Protein AF-G2QML9-F1 (afdb_monomer_lite)

Structure (mmCIF, N/CA/C/O backbone):
data_AF-G2QML9-F1
#
_entry.id   AF-G2QML9-F1
#
loop_
_atom_site.group_PDB
_atom_site.id
_atom_site.type_symbol
_atom_site.label_atom_id
_atom_site.label_alt_id
_atom_site.label_comp_id
_atom_site.label_asym_id
_atom_site.label_entity_id
_atom_site.label_seq_id
_atom_site.pdbx_PDB_ins_code
_atom_site.Cartn_x
_atom_site.Cartn_y
_atom_site.Cartn_z
_atom_site.occupancy
_atom_site.B_iso_or_equiv
_atom_site.auth_seq_id
_atom_site.auth_comp_id
_atom_site.auth_asym_id
_atom_site.auth_atom_id
_atom_site.pdbx_PDB_model_num
ATOM 1 N N . MET A 1 1 ? -14.291 54.217 1.995 1.00 45.56 1 MET A N 1
ATOM 2 C CA . MET A 1 1 ? -14.609 52.827 2.380 1.00 45.56 1 MET A CA 1
ATOM 3 C C . MET A 1 1 ? -14.598 51.984 1.119 1.00 45.56 1 MET A C 1
ATOM 5 O O . MET A 1 1 ? -15.497 52.135 0.308 1.00 45.56 1 MET A O 1
ATOM 9 N N . ALA A 1 2 ? -13.559 51.180 0.911 1.00 45.69 2 ALA A N 1
ATOM 10 C CA . ALA A 1 2 ? -13.501 50.219 -0.187 1.00 45.69 2 ALA A CA 1
ATOM 11 C C . ALA A 1 2 ? -13.126 48.867 0.424 1.00 45.69 2 ALA A C 1
ATOM 13 O O . ALA A 1 2 ? -12.078 48.743 1.055 1.00 45.69 2 ALA A O 1
ATOM 14 N N . ALA A 1 3 ? -14.041 47.907 0.331 1.00 57.44 3 ALA A N 1
ATOM 15 C CA . ALA A 1 3 ? -13.865 46.556 0.843 1.00 57.44 3 ALA A CA 1
ATOM 16 C C . ALA A 1 3 ? -12.891 45.768 -0.056 1.00 57.44 3 ALA A C 1
ATOM 18 O O . ALA A 1 3 ? -13.000 45.880 -1.280 1.00 57.44 3 ALA A O 1
ATOM 19 N N . PRO A 1 4 ? -11.968 44.960 0.494 1.00 55.31 4 PRO A N 1
ATOM 20 C CA . PRO A 1 4 ? -11.213 44.008 -0.310 1.00 55.31 4 PRO A CA 1
ATOM 21 C C . PRO A 1 4 ? -12.072 42.770 -0.627 1.00 55.31 4 PRO A C 1
ATOM 23 O O . PRO A 1 4 ? -12.756 42.230 0.241 1.00 55.31 4 PRO A O 1
ATOM 26 N N . ALA A 1 5 ? -12.048 42.348 -1.893 1.00 62.09 5 ALA A N 1
ATOM 27 C CA . ALA A 1 5 ? -12.730 41.156 -2.399 1.00 62.09 5 ALA A CA 1
ATOM 28 C C . ALA A 1 5 ? -12.143 39.855 -1.801 1.00 62.09 5 ALA A C 1
ATOM 30 O O . ALA A 1 5 ? -10.952 39.829 -1.484 1.00 62.09 5 ALA A O 1
ATOM 31 N N . PRO A 1 6 ? -12.941 38.778 -1.654 1.00 57.00 6 PRO A N 1
ATOM 32 C CA . PRO A 1 6 ? -12.484 37.536 -1.042 1.00 57.00 6 PRO A CA 1
ATOM 33 C C . PRO A 1 6 ? -11.577 36.734 -1.986 1.00 57.00 6 PRO A C 1
ATOM 35 O O . PRO A 1 6 ? -11.885 36.542 -3.164 1.00 57.00 6 PRO A O 1
ATOM 38 N N . ASP A 1 7 ? -10.467 36.255 -1.423 1.00 54.03 7 ASP A N 1
ATOM 39 C CA . ASP A 1 7 ? -9.525 35.312 -2.024 1.00 54.03 7 ASP A CA 1
ATOM 40 C C . ASP A 1 7 ? -10.256 34.031 -2.456 1.00 54.03 7 ASP A C 1
ATOM 42 O O . ASP A 1 7 ? -10.676 33.217 -1.633 1.00 54.03 7 ASP A O 1
ATOM 46 N N . LEU A 1 8 ? -10.395 33.835 -3.767 1.00 57.22 8 LEU A N 1
ATOM 47 C CA . LEU A 1 8 ? -10.698 32.526 -4.335 1.00 57.22 8 LEU A CA 1
ATOM 48 C C . LEU A 1 8 ? -9.473 31.640 -4.115 1.00 57.22 8 LEU A C 1
ATOM 50 O O . LEU A 1 8 ? -8.482 31.742 -4.843 1.00 57.22 8 LEU A O 1
ATOM 54 N N . GLU A 1 9 ? -9.562 30.788 -3.093 1.00 49.69 9 GLU A N 1
ATOM 55 C CA . GLU A 1 9 ? -8.624 29.712 -2.801 1.00 49.69 9 GLU A CA 1
ATOM 56 C C . GLU A 1 9 ? -8.330 28.919 -4.076 1.00 49.69 9 GLU A C 1
ATOM 58 O O . GLU A 1 9 ? -9.080 28.056 -4.532 1.00 49.69 9 GLU A O 1
ATOM 63 N N . ARG A 1 10 ? -7.194 29.250 -4.684 1.00 51.34 10 ARG A N 1
ATOM 64 C CA . ARG A 1 10 ? -6.615 28.516 -5.793 1.00 51.34 10 ARG A CA 1
ATOM 65 C C . ARG A 1 10 ? -6.119 27.200 -5.202 1.00 51.34 10 ARG A C 1
ATOM 67 O O . ARG A 1 10 ? -4.985 27.135 -4.730 1.00 51.34 10 ARG A O 1
ATOM 74 N N . GLU A 1 11 ? -6.968 26.170 -5.206 1.00 54.69 11 GLU A N 1
ATOM 75 C CA . GLU A 1 11 ? -6.580 24.786 -4.929 1.00 54.69 11 GLU A CA 1
ATOM 76 C C . GLU A 1 11 ? -5.452 24.408 -5.894 1.00 54.69 11 GLU A C 1
ATOM 78 O O . GLU A 1 11 ? -5.656 23.993 -7.034 1.00 54.69 11 GLU A O 1
ATOM 83 N N . MET A 1 12 ? -4.214 24.628 -5.458 1.00 57.72 12 MET A N 1
ATOM 84 C CA . MET A 1 12 ? -3.039 24.187 -6.178 1.00 57.72 12 MET A CA 1
ATOM 85 C C . MET A 1 12 ? -3.021 22.664 -6.073 1.00 57.72 12 MET A C 1
ATOM 87 O O . MET A 1 12 ? -2.805 22.151 -4.969 1.00 57.72 12 MET A O 1
ATOM 91 N N . PRO A 1 13 ? -3.196 21.909 -7.175 1.00 56.03 13 PRO A N 1
ATOM 92 C CA . PRO A 1 13 ? -3.000 20.473 -7.121 1.00 56.03 13 PRO A CA 1
ATOM 93 C C . PRO A 1 13 ? -1.563 20.255 -6.664 1.00 56.03 13 PRO A C 1
ATOM 95 O O . PRO A 1 13 ? -0.625 20.689 -7.340 1.00 56.03 13 PRO A O 1
ATOM 98 N N . ALA A 1 14 ? -1.407 19.654 -5.479 1.00 58.84 14 ALA A N 1
ATOM 99 C CA . ALA A 1 14 ? -0.125 19.381 -4.850 1.00 58.84 14 ALA A CA 1
ATOM 100 C C . ALA A 1 14 ? 0.837 18.872 -5.923 1.00 58.84 14 ALA A C 1
ATOM 102 O O . ALA A 1 14 ? 0.641 17.791 -6.485 1.00 58.84 14 ALA A O 1
ATOM 103 N N . LYS A 1 15 ? 1.804 19.723 -6.287 1.00 58.16 15 LYS A N 1
ATOM 104 C CA . LYS A 1 15 ? 2.644 19.571 -7.474 1.00 58.16 15 LYS A CA 1
ATOM 105 C C . LYS A 1 15 ? 3.433 18.281 -7.314 1.00 58.16 15 LYS A C 1
ATOM 107 O O . LYS A 1 15 ? 4.481 18.268 -6.670 1.00 58.16 15 LYS A O 1
ATOM 112 N N . ARG A 1 16 ? 2.889 17.180 -7.849 1.00 64.75 16 ARG A N 1
ATOM 113 C CA . ARG A 1 16 ? 3.486 15.848 -7.762 1.00 64.75 16 ARG A CA 1
ATOM 114 C C . ARG A 1 16 ? 4.904 15.978 -8.287 1.00 64.75 16 ARG A C 1
ATOM 116 O O . ARG A 1 16 ? 5.124 16.328 -9.448 1.00 64.75 16 ARG A O 1
ATOM 123 N N . ARG A 1 17 ? 5.866 15.802 -7.382 1.00 59.66 17 ARG A N 1
ATOM 124 C CA . ARG A 1 17 ? 7.285 15.989 -7.659 1.00 59.66 17 ARG A CA 1
ATOM 125 C C . ARG A 1 17 ? 7.633 15.126 -8.864 1.00 59.66 17 ARG A C 1
ATOM 127 O O . ARG A 1 17 ? 7.492 13.907 -8.800 1.00 59.66 17 ARG A O 1
ATOM 134 N N . ARG A 1 18 ? 8.044 15.764 -9.967 1.00 54.72 18 ARG A N 1
ATOM 135 C CA . ARG A 1 18 ? 8.434 15.064 -11.195 1.00 54.72 18 ARG A CA 1
ATOM 136 C C . ARG A 1 18 ? 9.542 14.080 -10.834 1.00 54.72 18 ARG A C 1
ATOM 138 O O . ARG A 1 18 ? 10.662 14.481 -10.517 1.00 54.72 18 ARG A O 1
ATOM 145 N N . VAL A 1 19 ? 9.199 12.796 -10.827 1.00 59.31 19 VAL A N 1
ATOM 146 C CA . VAL A 1 19 ? 10.163 11.711 -10.659 1.00 59.31 19 VAL A CA 1
ATOM 147 C C . VAL A 1 19 ? 11.158 11.845 -11.811 1.00 59.31 19 VAL A C 1
ATOM 149 O O . VAL A 1 19 ? 10.754 11.937 -12.972 1.00 59.31 19 VAL A O 1
ATOM 152 N N . ARG A 1 20 ? 12.450 11.972 -11.486 1.00 60.72 20 ARG A N 1
ATOM 153 C CA . ARG A 1 20 ? 13.517 12.151 -12.483 1.00 60.72 20 ARG A CA 1
ATOM 154 C C . ARG A 1 20 ? 13.479 10.981 -13.471 1.00 60.72 20 ARG A C 1
ATOM 156 O O . ARG A 1 20 ? 13.214 9.858 -13.063 1.00 60.72 20 ARG A O 1
ATOM 163 N N . LYS A 1 21 ? 13.795 11.245 -14.744 1.00 54.84 21 LYS A N 1
ATOM 164 C CA . LYS A 1 21 ? 13.789 10.290 -15.875 1.00 54.84 21 LYS A CA 1
ATOM 165 C C . LYS A 1 21 ? 14.805 9.126 -15.759 1.00 54.84 21 LYS A C 1
ATOM 167 O O . LYS A 1 21 ? 15.063 8.455 -16.747 1.00 54.84 21 LYS A O 1
ATOM 172 N N . GLY A 1 22 ? 15.391 8.890 -14.582 1.00 59.44 22 GLY A N 1
ATOM 173 C CA . GLY A 1 22 ? 16.076 7.629 -14.283 1.00 59.44 22 GLY A CA 1
ATOM 174 C C . GLY A 1 22 ? 15.045 6.514 -14.094 1.00 59.44 22 GLY A C 1
ATOM 175 O O . GLY A 1 22 ? 13.889 6.808 -13.796 1.00 59.44 22 GLY A O 1
ATOM 176 N N . THR A 1 23 ? 15.444 5.255 -14.301 1.00 62.44 23 THR A N 1
ATOM 177 C CA . THR A 1 23 ? 14.572 4.061 -14.313 1.00 62.44 23 THR A CA 1
ATOM 178 C C . THR A 1 23 ? 13.458 4.137 -13.264 1.00 62.44 23 THR A C 1
ATOM 180 O O . THR A 1 23 ? 13.699 3.933 -12.071 1.00 62.44 23 THR A O 1
ATOM 183 N N . ARG A 1 24 ? 12.236 4.462 -13.704 1.00 75.50 24 ARG A N 1
ATOM 184 C CA . ARG A 1 24 ? 11.050 4.486 -12.844 1.00 75.50 24 ARG A CA 1
ATOM 185 C C . ARG A 1 24 ? 10.847 3.080 -12.289 1.00 75.50 24 ARG A C 1
ATOM 187 O O . ARG A 1 24 ? 10.673 2.137 -13.054 1.00 75.50 24 ARG A O 1
ATOM 194 N N . SER A 1 25 ? 10.889 2.930 -10.969 1.00 87.06 25 SER A N 1
ATOM 195 C CA . SER A 1 25 ? 10.529 1.672 -10.315 1.00 87.06 25 SER A CA 1
ATOM 196 C C . SER A 1 25 ? 9.012 1.582 -10.125 1.00 87.06 25 SER A C 1
ATOM 198 O O . SER A 1 25 ? 8.341 2.602 -9.960 1.00 87.06 25 SER A O 1
ATOM 200 N N . CYS A 1 26 ? 8.455 0.370 -10.149 1.00 90.50 26 CYS A N 1
ATOM 201 C CA . CYS A 1 26 ? 7.049 0.132 -9.812 1.00 90.50 26 CYS A CA 1
ATOM 202 C C . CYS A 1 26 ? 6.823 0.121 -8.287 1.00 90.50 26 CYS A C 1
ATOM 204 O O . CYS A 1 26 ? 7.781 0.047 -7.506 1.00 90.50 26 CYS A O 1
ATOM 206 N N . TRP A 1 27 ? 5.563 0.209 -7.854 1.00 91.06 27 TRP A N 1
ATOM 207 C CA . TRP A 1 27 ? 5.181 0.137 -6.437 1.00 91.06 27 TRP A CA 1
ATOM 208 C C . TRP A 1 27 ? 5.558 -1.202 -5.794 1.00 91.06 27 TRP A C 1
ATOM 210 O O . TRP A 1 27 ? 6.108 -1.217 -4.694 1.00 91.06 27 TRP A O 1
ATOM 220 N N . GLU A 1 28 ? 5.387 -2.315 -6.509 1.00 92.75 28 GLU A N 1
ATOM 221 C CA . GLU A 1 28 ? 5.750 -3.648 -6.012 1.00 92.75 28 GLU A CA 1
ATOM 222 C C . GLU A 1 28 ? 7.254 -3.790 -5.741 1.00 92.75 28 GLU A C 1
ATOM 224 O O . GLU A 1 28 ? 7.659 -4.181 -4.645 1.00 92.75 28 GLU A O 1
ATOM 229 N N . CYS A 1 29 ? 8.113 -3.418 -6.698 1.00 92.38 29 CYS A N 1
ATOM 230 C CA . CYS A 1 29 ? 9.565 -3.458 -6.501 1.00 92.38 29 CYS A CA 1
ATOM 231 C C . CYS A 1 29 ? 10.019 -2.520 -5.376 1.00 92.38 29 CYS A C 1
ATOM 233 O O . CYS A 1 29 ? 10.938 -2.866 -4.634 1.00 92.38 29 CYS A O 1
ATOM 235 N N . LYS A 1 30 ? 9.358 -1.366 -5.210 1.00 90.25 30 LYS A N 1
ATOM 236 C CA . LYS A 1 30 ? 9.624 -0.435 -4.106 1.00 90.25 30 LYS A CA 1
ATOM 237 C C . LYS A 1 30 ? 9.282 -1.050 -2.749 1.00 90.25 30 LYS A C 1
ATOM 239 O O . LYS A 1 30 ? 10.136 -1.025 -1.866 1.00 90.25 30 LYS A O 1
ATOM 244 N N . ARG A 1 31 ? 8.086 -1.635 -2.585 1.00 90.25 31 ARG A N 1
ATOM 245 C CA . ARG A 1 31 ? 7.682 -2.334 -1.346 1.00 90.25 31 ARG A CA 1
ATOM 246 C C . ARG A 1 31 ? 8.634 -3.479 -1.011 1.00 90.25 31 ARG A C 1
ATOM 248 O O . ARG A 1 31 ? 9.015 -3.650 0.142 1.00 90.25 31 ARG A O 1
ATOM 255 N N . ARG A 1 32 ? 9.055 -4.228 -2.033 1.00 90.50 32 ARG A N 1
ATOM 256 C CA . ARG A 1 32 ? 9.963 -5.378 -1.905 1.00 90.50 32 ARG A CA 1
ATOM 257 C C . ARG A 1 32 ? 11.439 -4.998 -1.777 1.00 90.50 32 ARG A C 1
ATOM 259 O O . ARG A 1 32 ? 12.248 -5.876 -1.509 1.00 90.50 32 ARG A O 1
ATOM 266 N N . LYS A 1 33 ? 11.796 -3.723 -1.967 1.00 91.62 33 LYS A N 1
ATOM 267 C CA . LYS A 1 33 ? 13.179 -3.214 -1.952 1.00 91.62 33 LYS A CA 1
ATOM 268 C C . LYS A 1 33 ? 14.118 -3.953 -2.925 1.00 91.62 33 LYS A C 1
ATOM 270 O O . LYS A 1 33 ? 15.278 -4.192 -2.611 1.00 91.62 33 LYS A O 1
ATOM 275 N N . ILE A 1 34 ? 13.622 -4.296 -4.115 1.00 90.12 34 ILE A N 1
ATOM 276 C CA . ILE A 1 34 ? 14.397 -4.962 -5.179 1.00 90.12 34 ILE A CA 1
ATOM 277 C C . ILE A 1 34 ? 14.549 -4.063 -6.411 1.00 90.12 34 ILE A C 1
ATOM 279 O O . ILE A 1 34 ? 13.778 -3.122 -6.614 1.00 90.12 34 ILE A O 1
ATOM 283 N N . ARG A 1 35 ? 15.524 -4.372 -7.276 1.00 89.38 35 ARG A N 1
ATOM 284 C CA . ARG A 1 35 ? 15.730 -3.650 -8.540 1.00 89.38 35 ARG A CA 1
ATOM 285 C C . ARG A 1 35 ? 14.557 -3.886 -9.499 1.00 89.38 35 ARG A C 1
ATOM 287 O O . ARG A 1 35 ? 14.200 -5.025 -9.786 1.00 89.38 35 ARG A O 1
ATOM 294 N N . CYS A 1 36 ? 13.983 -2.802 -10.021 1.00 90.94 36 CYS A N 1
ATOM 295 C CA . CYS A 1 36 ? 12.953 -2.852 -11.058 1.00 90.94 36 CYS A CA 1
ATOM 296 C C . CYS A 1 36 ? 13.618 -2.847 -12.440 1.00 90.94 36 CYS A C 1
ATOM 298 O O . CYS A 1 36 ? 14.306 -1.885 -12.777 1.00 90.94 36 CYS A O 1
ATOM 300 N N . MET A 1 37 ? 13.419 -3.910 -13.222 1.00 90.44 37 MET A N 1
ATOM 301 C CA . MET A 1 37 ? 13.980 -4.058 -14.571 1.00 90.44 37 MET A CA 1
ATOM 302 C C . MET A 1 37 ? 12.838 -4.137 -15.586 1.00 90.44 37 MET A C 1
ATOM 304 O O . MET A 1 37 ? 12.137 -5.148 -15.635 1.00 90.44 37 MET A O 1
ATOM 308 N N . LEU A 1 38 ? 12.609 -3.052 -16.332 1.00 86.88 38 LEU A N 1
ATOM 309 C CA . LEU A 1 38 ? 11.676 -3.045 -17.464 1.00 86.88 38 LEU A CA 1
ATOM 310 C C . LEU A 1 38 ? 12.373 -3.678 -18.683 1.00 86.88 38 LEU A C 1
ATOM 312 O O . LEU A 1 38 ? 13.498 -3.259 -18.960 1.00 86.88 38 LEU A O 1
ATOM 316 N N . PRO A 1 39 ? 11.755 -4.652 -19.378 1.00 79.88 39 PRO A N 1
ATOM 317 C CA . PRO A 1 39 ? 12.354 -5.279 -20.558 1.00 79.88 39 PRO A CA 1
ATOM 318 C C . PRO A 1 39 ? 12.485 -4.286 -21.724 1.00 79.88 39 PRO A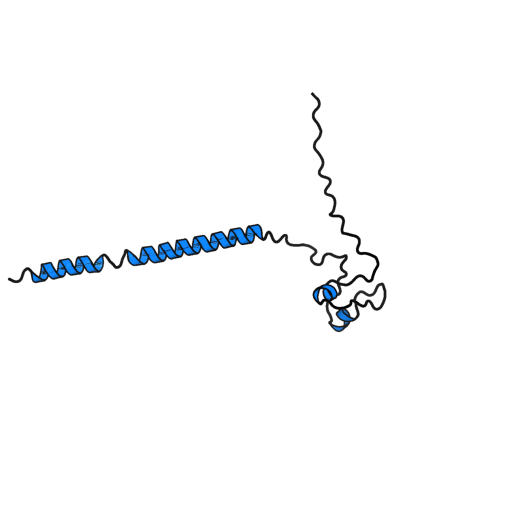 C 1
ATOM 320 O O . PRO A 1 39 ? 13.577 -4.124 -22.263 1.00 79.88 39 PRO A O 1
ATOM 323 N N . ALA A 1 40 ? 11.417 -3.548 -22.037 1.00 75.44 40 ALA A N 1
ATOM 324 C CA . ALA A 1 40 ? 11.412 -2.429 -22.971 1.00 75.44 40 ALA A CA 1
ATOM 325 C C . ALA A 1 40 ? 10.662 -1.205 -22.395 1.00 75.44 40 ALA A C 1
ATOM 327 O O . ALA A 1 40 ? 9.770 -1.344 -21.548 1.00 75.44 40 ALA A O 1
ATOM 328 N N . PRO A 1 41 ? 10.993 0.027 -22.832 1.00 65.81 41 PRO A N 1
ATOM 329 C CA . PRO A 1 41 ? 10.199 1.203 -22.505 1.00 65.81 41 PRO A CA 1
ATOM 330 C C . PRO A 1 41 ? 8.841 1.110 -23.214 1.00 65.81 41 PRO A C 1
ATOM 332 O O . PRO A 1 41 ? 8.752 1.339 -24.414 1.00 65.81 41 PRO A O 1
ATOM 335 N N . GLY A 1 42 ? 7.791 0.767 -22.468 1.00 64.25 42 GLY A N 1
ATOM 336 C CA . GLY A 1 42 ? 6.437 0.570 -23.003 1.00 64.25 42 GLY A CA 1
ATOM 337 C C . GLY A 1 42 ? 5.800 -0.749 -22.575 1.00 64.25 42 GLY A C 1
ATOM 338 O O . GLY A 1 42 ? 4.578 -0.868 -22.620 1.00 64.25 42 GLY A O 1
ATOM 339 N N . ASP A 1 43 ? 6.597 -1.699 -22.081 1.00 69.25 43 ASP A N 1
ATOM 340 C CA . ASP A 1 43 ? 6.059 -2.923 -21.501 1.00 69.25 43 ASP A CA 1
ATOM 341 C C . ASP A 1 43 ? 5.253 -2.616 -20.239 1.00 69.25 43 ASP A C 1
ATOM 343 O O . ASP A 1 43 ? 5.673 -1.848 -19.366 1.00 69.25 43 ASP A O 1
ATOM 347 N N . GLY A 1 44 ? 4.094 -3.263 -20.120 1.00 78.75 44 GLY A N 1
ATOM 348 C CA . GLY A 1 44 ? 3.188 -3.075 -18.988 1.00 78.75 44 GLY A CA 1
ATOM 349 C C . GLY A 1 44 ? 3.722 -3.616 -17.657 1.00 78.75 44 GLY A C 1
ATOM 350 O O . GLY A 1 44 ? 3.161 -3.300 -16.608 1.00 78.75 44 GLY A O 1
ATOM 351 N N . ALA A 1 45 ? 4.794 -4.421 -17.662 1.00 89.12 45 ALA A N 1
ATOM 352 C CA . ALA A 1 45 ? 5.346 -5.019 -16.451 1.00 89.12 45 ALA A CA 1
ATOM 353 C C . ALA A 1 45 ? 6.872 -5.173 -16.467 1.00 89.12 45 ALA A C 1
ATOM 355 O O . ALA A 1 45 ? 7.487 -5.472 -17.485 1.00 89.12 45 ALA A O 1
ATOM 356 N N . CYS A 1 46 ? 7.492 -5.019 -15.293 1.00 91.50 46 CYS A N 1
ATOM 357 C CA . CYS A 1 46 ? 8.899 -5.348 -15.094 1.00 91.50 46 CYS A CA 1
ATOM 358 C C . CYS A 1 46 ? 9.100 -6.872 -15.012 1.00 9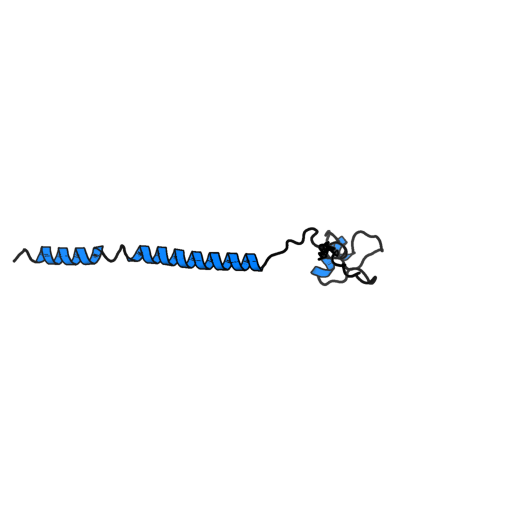1.50 46 CYS A C 1
ATOM 360 O O . CYS A 1 46 ? 8.191 -7.593 -14.592 1.00 91.50 46 CYS A O 1
ATOM 362 N N . ILE A 1 47 ? 10.310 -7.354 -15.322 1.00 92.31 47 ILE A N 1
ATOM 363 C CA . ILE A 1 47 ? 10.680 -8.784 -15.297 1.00 92.31 47 ILE A CA 1
ATOM 364 C C . ILE A 1 47 ? 10.259 -9.438 -13.969 1.00 92.31 47 ILE A C 1
ATOM 366 O O . ILE A 1 47 ? 9.629 -10.493 -13.938 1.00 92.31 47 ILE A O 1
ATOM 370 N N . GLY A 1 48 ? 10.544 -8.766 -12.849 1.00 92.50 48 GLY A N 1
ATOM 371 C CA . GLY A 1 48 ? 10.237 -9.277 -11.514 1.00 92.50 48 GLY A CA 1
ATOM 372 C C . GLY A 1 48 ? 8.741 -9.392 -11.209 1.00 92.50 48 GLY A C 1
ATOM 373 O O . GLY A 1 48 ? 8.348 -10.321 -10.510 1.00 92.50 48 GLY A O 1
ATOM 374 N N . CYS A 1 49 ? 7.908 -8.475 -11.707 1.00 93.00 49 CYS A N 1
ATOM 375 C CA . CYS A 1 49 ? 6.456 -8.540 -11.526 1.00 93.00 49 CYS A CA 1
ATOM 376 C C . CYS A 1 49 ? 5.820 -9.554 -12.480 1.00 93.00 49 CYS A C 1
ATOM 378 O O . CYS A 1 49 ? 4.933 -10.288 -12.051 1.00 93.00 49 CYS A O 1
ATOM 380 N N . HIS A 1 50 ? 6.326 -9.655 -13.714 1.00 92.88 50 HIS A N 1
ATOM 381 C CA . HIS A 1 50 ? 5.892 -10.648 -14.696 1.00 92.88 50 HIS A CA 1
ATOM 382 C C . HIS A 1 50 ? 6.076 -12.078 -14.166 1.00 92.88 50 HIS A C 1
ATOM 384 O O . HIS A 1 50 ? 5.115 -12.835 -14.100 1.00 92.88 50 HIS A O 1
ATOM 390 N N . HIS A 1 51 ? 7.272 -12.424 -13.670 1.00 92.50 51 HIS A N 1
ATOM 391 C CA . HIS A 1 51 ? 7.527 -13.749 -13.081 1.00 92.50 51 HIS A CA 1
ATOM 392 C C . HIS A 1 51 ? 6.668 -14.064 -11.852 1.00 92.50 51 HIS A C 1
ATOM 394 O O . HIS A 1 51 ? 6.449 -15.228 -11.537 1.00 92.50 51 HIS A O 1
ATOM 400 N N . ARG A 1 52 ? 6.212 -13.038 -11.129 1.00 93.06 52 ARG A N 1
ATOM 401 C CA . ARG A 1 52 ? 5.385 -13.202 -9.927 1.00 93.06 52 ARG A CA 1
ATOM 402 C C . ARG A 1 52 ? 3.888 -13.189 -10.232 1.00 93.06 52 ARG A C 1
ATOM 404 O O . ARG A 1 52 ? 3.114 -13.406 -9.307 1.00 93.06 52 ARG A O 1
ATOM 411 N N . GLY A 1 53 ? 3.485 -12.887 -11.469 1.00 91.44 53 GLY A N 1
ATOM 412 C CA . GLY A 1 53 ? 2.078 -12.725 -11.835 1.00 91.44 53 GLY A CA 1
ATOM 413 C C . GLY A 1 53 ? 1.366 -11.615 -11.052 1.00 91.44 53 GLY A C 1
ATOM 414 O O . GLY A 1 53 ? 0.173 -11.722 -10.794 1.00 91.44 53 GLY A O 1
ATOM 415 N N . VAL A 1 54 ? 2.089 -10.571 -10.623 1.00 91.38 54 VAL A N 1
ATOM 416 C CA . VAL A 1 54 ? 1.517 -9.452 -9.848 1.00 91.38 54 VAL A CA 1
ATOM 417 C C . VAL A 1 54 ? 1.386 -8.194 -10.695 1.00 91.38 54 VAL A C 1
ATOM 419 O O . VAL A 1 54 ? 2.170 -7.960 -11.618 1.00 91.38 54 VAL A O 1
ATOM 422 N N . ALA A 1 55 ? 0.433 -7.335 -10.330 1.00 89.38 55 ALA A N 1
ATOM 423 C CA . ALA A 1 55 ? 0.243 -6.044 -10.976 1.00 89.38 55 ALA A CA 1
ATOM 424 C C . ALA A 1 55 ? 1.503 -5.168 -10.856 1.00 89.38 55 ALA A C 1
ATOM 426 O O . ALA A 1 55 ? 2.006 -4.896 -9.764 1.00 89.38 55 ALA A O 1
ATOM 427 N N . CYS A 1 56 ? 2.005 -4.693 -11.995 1.00 90.81 56 CYS A N 1
ATOM 428 C CA . CYS A 1 56 ? 3.179 -3.834 -12.060 1.00 90.81 56 CYS A CA 1
ATOM 429 C C . CYS A 1 56 ? 2.766 -2.370 -12.251 1.00 90.81 56 CYS A C 1
ATOM 431 O O . CYS A 1 56 ? 2.790 -1.845 -13.359 1.00 90.81 56 CYS A O 1
ATOM 433 N N . VAL A 1 57 ? 2.395 -1.692 -11.164 1.00 89.38 57 VAL A N 1
ATOM 434 C CA . VAL A 1 57 ? 1.943 -0.292 -11.236 1.00 89.38 57 VAL A CA 1
ATOM 435 C C . VAL A 1 57 ? 3.136 0.669 -11.128 1.00 89.38 57 VAL A C 1
ATOM 437 O O . VAL A 1 57 ? 3.860 0.620 -10.125 1.00 89.38 57 VAL A O 1
ATOM 440 N N . PRO A 1 58 ? 3.382 1.542 -12.120 1.00 86.69 58 PRO A N 1
ATOM 441 C CA . PRO A 1 58 ? 4.458 2.523 -12.047 1.00 86.69 58 PRO A CA 1
ATOM 442 C C . PRO A 1 58 ? 4.169 3.620 -11.001 1.00 86.69 58 PRO A C 1
ATOM 444 O O . PRO A 1 58 ? 3.024 3.961 -10.714 1.00 86.69 58 PRO A O 1
ATOM 447 N N . GLN A 1 59 ? 5.230 4.160 -10.390 1.00 86.12 59 GLN A N 1
ATOM 448 C CA . GLN A 1 59 ? 5.142 5.080 -9.238 1.00 86.12 59 GLN A CA 1
ATOM 449 C C . GLN A 1 59 ? 4.527 6.457 -9.518 1.00 86.12 59 GLN A C 1
ATOM 451 O O . GLN A 1 59 ? 4.352 7.261 -8.603 1.00 86.12 59 GLN A O 1
ATOM 456 N N . ASP A 1 60 ? 4.264 6.780 -10.774 1.00 80.94 60 ASP A N 1
ATOM 457 C CA . ASP A 1 60 ? 3.605 8.021 -11.163 1.00 80.94 60 ASP A CA 1
ATOM 458 C C . ASP A 1 60 ? 2.093 7.993 -11.010 1.00 80.94 60 ASP A C 1
ATOM 460 O O . ASP A 1 60 ? 1.465 9.048 -10.877 1.00 80.94 60 ASP A O 1
ATOM 464 N N . VAL A 1 61 ? 1.534 6.789 -10.970 1.00 79.12 61 VAL A N 1
ATOM 465 C CA . VAL A 1 61 ? 0.167 6.551 -10.541 1.00 79.12 61 VAL A CA 1
ATOM 466 C C . VAL A 1 61 ? 0.168 6.450 -9.010 1.00 79.12 61 VAL A C 1
ATOM 468 O O . VAL A 1 61 ? 1.069 5.821 -8.446 1.00 79.12 61 VAL A O 1
ATOM 471 N N . PRO A 1 62 ? -0.786 7.080 -8.300 1.00 74.75 62 PRO A N 1
ATOM 472 C CA . PRO A 1 62 ? -0.957 6.864 -6.869 1.00 74.75 62 PRO A CA 1
ATOM 473 C C . PRO A 1 62 ? -1.105 5.374 -6.575 1.00 74.75 62 PRO A C 1
ATOM 475 O O . PRO A 1 62 ? -1.827 4.672 -7.274 1.00 74.75 62 PRO A O 1
ATOM 478 N N . GLU A 1 63 ? -0.419 4.904 -5.537 1.00 71.25 63 GLU A N 1
ATOM 479 C CA . GLU A 1 63 ? -0.539 3.524 -5.059 1.00 71.25 63 GLU A CA 1
ATOM 480 C C . GLU A 1 63 ? -1.971 3.184 -4.634 1.00 71.25 63 GLU A C 1
ATOM 482 O O . GLU A 1 63 ? -2.432 2.062 -4.821 1.00 71.25 63 GLU A O 1
ATOM 487 N N . ASP A 1 64 ? -2.653 4.188 -4.088 1.00 69.31 64 ASP A N 1
ATOM 488 C CA . ASP A 1 64 ? -4.058 4.176 -3.730 1.00 69.31 64 ASP A CA 1
ATOM 489 C C . ASP A 1 64 ? -4.724 5.378 -4.425 1.00 69.31 64 ASP A C 1
ATOM 491 O O . ASP A 1 64 ? -4.322 6.522 -4.164 1.00 69.31 64 ASP A O 1
ATOM 495 N N . PRO A 1 65 ? -5.683 5.165 -5.345 1.00 60.50 65 PRO A N 1
ATOM 496 C CA . PRO A 1 65 ? -6.414 6.258 -5.982 1.00 60.50 65 PRO A CA 1
ATOM 497 C C . PRO A 1 65 ? -7.244 7.067 -4.973 1.00 60.50 65 PRO A C 1
ATOM 499 O O . PRO A 1 65 ? -7.537 8.233 -5.234 1.00 60.50 65 PRO A O 1
ATOM 502 N N . PHE A 1 66 ? -7.549 6.492 -3.806 1.00 60.72 66 PHE A N 1
ATOM 503 C CA . PHE A 1 66 ? -8.275 7.135 -2.720 1.00 60.72 66 PHE A CA 1
ATOM 504 C C . PHE A 1 66 ? -7.482 6.990 -1.424 1.00 60.72 66 PHE A C 1
ATOM 506 O O . PHE A 1 66 ? -7.849 6.174 -0.582 1.00 60.72 66 PHE A O 1
ATOM 513 N N . PRO A 1 67 ? -6.409 7.778 -1.217 1.00 60.62 67 PRO A N 1
ATOM 514 C CA . PRO A 1 67 ? -5.671 7.725 0.033 1.00 60.62 67 PRO A CA 1
ATOM 515 C C . PRO A 1 67 ? -6.633 8.076 1.167 1.00 60.62 67 PRO A C 1
ATOM 517 O O . PRO A 1 67 ? -6.956 9.247 1.385 1.00 60.62 67 PRO A O 1
ATOM 520 N N . VAL A 1 68 ? -7.116 7.057 1.880 1.00 67.75 68 VAL A N 1
ATOM 521 C CA . VAL A 1 68 ? -7.977 7.258 3.038 1.00 67.75 68 VAL A CA 1
ATOM 522 C C . VAL A 1 68 ? -7.122 8.055 4.005 1.00 67.75 68 VAL A C 1
ATOM 524 O O . VAL A 1 68 ? -6.096 7.556 4.483 1.00 67.75 68 VAL A O 1
ATOM 527 N N . LYS A 1 69 ? -7.476 9.324 4.237 1.00 65.38 69 LYS A N 1
ATOM 528 C CA . LYS A 1 69 ? -6.835 10.139 5.265 1.00 65.38 69 LYS A CA 1
ATOM 529 C C . LYS A 1 69 ? -7.104 9.411 6.573 1.00 65.38 69 LYS A C 1
ATOM 531 O O . LYS A 1 69 ? -8.171 9.543 7.162 1.00 65.38 69 LYS A O 1
ATOM 536 N N . LYS A 1 70 ? -6.169 8.552 6.983 1.00 62.84 70 LYS A N 1
ATOM 537 C CA . LYS A 1 70 ? -6.203 7.903 8.285 1.00 62.84 70 LYS A CA 1
ATOM 538 C C . LYS A 1 70 ? -5.996 9.034 9.273 1.00 62.84 70 LYS A C 1
ATOM 540 O O . LYS A 1 70 ? -4.856 9.374 9.580 1.00 62.84 70 LYS A O 1
ATOM 545 N N . ASP A 1 71 ? -7.088 9.642 9.718 1.00 73.12 71 ASP A N 1
ATOM 546 C CA . ASP A 1 71 ? -7.098 10.570 10.838 1.00 73.12 71 ASP A CA 1
ATOM 547 C C . ASP A 1 71 ? -6.748 9.754 12.085 1.00 73.12 71 ASP A C 1
ATOM 549 O O . ASP A 1 71 ? -7.597 9.344 12.875 1.00 73.12 71 ASP A O 1
ATOM 553 N N . LYS A 1 72 ? -5.452 9.450 12.232 1.00 72.38 72 LYS A N 1
ATOM 554 C CA . LYS A 1 72 ? -4.899 8.694 13.360 1.00 72.38 72 LYS A CA 1
ATOM 555 C C . LYS A 1 72 ? -5.278 9.359 14.683 1.00 72.38 72 LYS A C 1
ATOM 557 O O . LYS A 1 72 ? -5.456 8.667 15.677 1.00 72.38 72 LYS A O 1
ATOM 562 N N . ARG A 1 73 ? -5.463 10.684 14.654 1.00 72.00 73 ARG A N 1
ATOM 563 C CA . ARG A 1 73 ? -5.969 11.494 15.763 1.00 72.00 73 ARG A CA 1
ATOM 564 C C . ARG A 1 73 ? -7.368 11.056 16.204 1.00 72.00 73 ARG A C 1
ATOM 566 O O . ARG A 1 73 ? -7.532 10.694 17.360 1.00 72.00 73 ARG A O 1
ATOM 573 N N . ARG A 1 74 ? -8.329 10.950 15.275 1.00 79.75 74 ARG A N 1
ATOM 574 C CA . ARG A 1 74 ? -9.700 10.494 15.580 1.00 79.75 74 ARG A CA 1
ATOM 575 C C . ARG A 1 74 ? -9.753 9.043 16.054 1.00 79.75 74 ARG A C 1
ATOM 577 O O . ARG A 1 74 ? -10.594 8.702 16.879 1.00 79.75 74 ARG A O 1
ATOM 584 N N . LEU A 1 75 ? -8.884 8.174 15.532 1.00 85.75 75 LEU A N 1
ATOM 585 C CA . LEU A 1 75 ? -8.807 6.789 16.005 1.00 85.75 75 LEU A CA 1
ATOM 586 C C . LEU A 1 75 ? -8.280 6.724 17.445 1.00 85.75 75 LEU A C 1
ATOM 588 O O . LEU A 1 75 ? -8.874 6.033 18.263 1.00 85.75 75 LEU A O 1
ATOM 592 N N . GLY A 1 76 ? -7.219 7.475 17.760 1.00 88.38 76 GLY A N 1
ATOM 593 C CA . GLY A 1 76 ? -6.672 7.560 19.117 1.00 88.38 76 GLY A CA 1
ATOM 594 C C . GLY A 1 76 ? -7.678 8.119 20.125 1.00 88.38 76 GLY A C 1
ATOM 595 O O . GLY A 1 76 ? -7.863 7.536 21.187 1.00 88.38 76 GLY A O 1
ATOM 596 N N . GLU A 1 77 ? -8.396 9.183 19.759 1.00 90.19 77 GLU A N 1
ATOM 597 C CA . GLU A 1 77 ? -9.455 9.776 20.591 1.00 90.19 77 GLU A CA 1
ATOM 598 C C . GLU A 1 77 ? -10.588 8.779 20.888 1.00 90.19 77 GLU A C 1
ATOM 600 O O . GLU A 1 77 ? -11.041 8.668 22.026 1.00 90.19 77 GLU A O 1
ATOM 605 N N . ARG A 1 78 ? -11.022 8.003 19.884 1.00 91.88 78 ARG A N 1
ATOM 606 C CA . ARG A 1 78 ? -12.056 6.971 20.065 1.00 91.88 78 ARG A CA 1
ATOM 607 C C . ARG A 1 78 ? -11.589 5.823 20.956 1.00 91.88 78 ARG A C 1
ATOM 609 O O . ARG A 1 78 ? -12.384 5.335 21.751 1.00 91.88 78 ARG A O 1
ATOM 616 N N . LEU A 1 79 ? -10.336 5.391 20.819 1.00 94.81 79 LEU A N 1
ATOM 617 C CA . LEU A 1 79 ? -9.769 4.323 21.647 1.00 94.81 79 LEU A CA 1
ATOM 618 C C . LEU A 1 79 ? -9.667 4.752 23.115 1.00 94.81 79 LEU A C 1
ATOM 620 O O . LEU A 1 79 ? -10.136 4.021 23.981 1.00 94.81 79 LEU A O 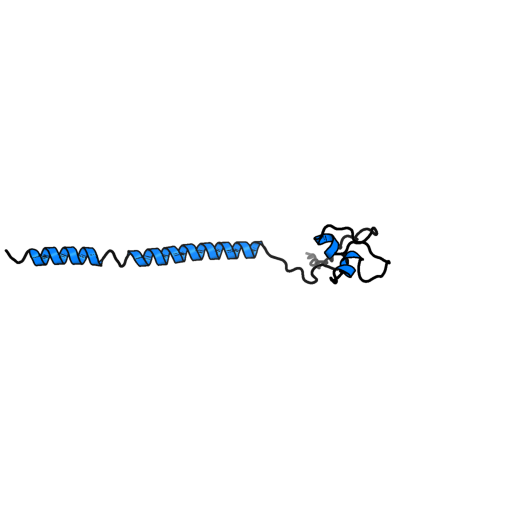1
ATOM 624 N N . ALA A 1 80 ? -9.174 5.965 23.380 1.00 94.00 80 ALA A N 1
ATOM 625 C CA . ALA A 1 80 ? -9.086 6.507 24.736 1.00 94.00 80 ALA A CA 1
ATOM 626 C C . ALA A 1 80 ? -10.464 6.609 25.417 1.00 94.00 80 ALA A C 1
ATOM 628 O O . ALA A 1 80 ? -10.603 6.293 26.598 1.00 94.00 80 ALA A O 1
ATOM 629 N N . LEU A 1 81 ? -11.502 7.004 24.667 1.00 94.81 81 LEU A N 1
ATOM 630 C CA . LEU A 1 81 ? -12.872 7.027 25.182 1.00 94.81 81 LEU A CA 1
ATOM 631 C C . LEU A 1 81 ? -13.380 5.617 25.520 1.00 94.81 81 LEU A C 1
ATOM 633 O O . LEU A 1 81 ? -13.983 5.431 26.572 1.00 94.81 81 LEU A O 1
ATOM 637 N N . ILE A 1 82 ? -13.128 4.629 24.654 1.00 96.62 82 ILE A N 1
ATOM 638 C CA . ILE A 1 82 ? -13.527 3.233 24.896 1.00 96.62 82 ILE A CA 1
ATOM 639 C C . ILE A 1 82 ? -12.853 2.696 26.162 1.00 96.62 82 ILE A C 1
ATOM 641 O O . ILE A 1 82 ? -13.538 2.145 27.018 1.00 96.62 82 ILE A O 1
ATOM 645 N N . GLU A 1 83 ? -11.543 2.894 26.312 1.00 95.81 83 GLU A N 1
ATOM 646 C CA . GLU A 1 83 ? -10.800 2.482 27.509 1.00 95.81 83 GLU A CA 1
ATOM 647 C C . GLU A 1 83 ? -11.385 3.120 28.776 1.00 95.81 83 GLU A C 1
ATOM 649 O O . GLU A 1 83 ? -11.654 2.425 29.757 1.00 95.81 83 GLU A O 1
ATOM 654 N N . GLN A 1 84 ? -11.672 4.426 28.737 1.00 95.38 84 GLN A N 1
ATOM 655 C CA . GLN A 1 84 ? -12.260 5.139 29.869 1.00 95.38 84 GLN A CA 1
ATOM 656 C C . GLN A 1 84 ? -13.659 4.619 30.232 1.00 95.38 84 GLN A C 1
ATOM 658 O O . GLN A 1 84 ? -13.972 4.473 31.416 1.00 95.38 84 GLN A O 1
ATOM 663 N N . THR A 1 85 ? -14.512 4.362 29.238 1.00 94.44 85 THR A N 1
ATOM 664 C CA . THR A 1 85 ? -15.859 3.823 29.460 1.00 94.44 85 THR A CA 1
ATOM 665 C C . THR A 1 85 ? -15.795 2.421 30.056 1.00 94.44 85 THR A C 1
ATOM 667 O O . THR A 1 85 ? -16.447 2.168 31.063 1.00 94.44 85 THR A O 1
ATOM 670 N N . LEU A 1 86 ? -14.936 1.543 29.529 1.00 94.44 86 LEU A N 1
ATOM 671 C CA . LEU A 1 86 ? -14.771 0.186 30.055 1.00 94.44 86 LEU A CA 1
ATOM 672 C C . LEU A 1 86 ? -14.303 0.178 31.515 1.00 94.44 86 LEU A C 1
ATOM 674 O O . LEU A 1 86 ? -14.805 -0.611 32.313 1.00 94.44 86 LEU A O 1
ATOM 678 N N . MET A 1 87 ? -13.383 1.073 31.893 1.00 90.19 87 MET A N 1
ATOM 679 C CA . MET A 1 87 ? -12.943 1.198 33.288 1.00 90.19 87 MET A CA 1
ATOM 680 C C . MET A 1 87 ? -14.082 1.638 34.216 1.00 90.19 87 MET A C 1
ATOM 682 O O . MET A 1 87 ? -14.227 1.093 35.310 1.00 90.19 87 MET A O 1
ATOM 686 N N . LYS A 1 88 ? -14.900 2.603 33.781 1.00 85.19 88 LYS A N 1
ATOM 687 C CA . LYS A 1 88 ? -16.061 3.080 34.547 1.00 85.19 88 LYS A CA 1
ATOM 688 C C . LYS A 1 88 ? -17.108 1.986 34.713 1.00 85.19 88 LYS A C 1
ATOM 690 O O . LYS A 1 88 ? -17.556 1.747 35.830 1.00 85.19 88 LYS A O 1
ATOM 695 N N . ASP A 1 89 ? -17.454 1.297 33.632 1.00 88.06 89 ASP A N 1
ATOM 696 C CA . ASP A 1 89 ? -18.450 0.228 33.657 1.00 88.06 89 ASP A CA 1
ATOM 697 C C . ASP A 1 89 ? -17.980 -0.930 34.541 1.00 88.06 89 ASP A C 1
ATOM 699 O O . ASP A 1 89 ? -18.749 -1.443 35.352 1.00 88.06 89 ASP A O 1
ATOM 703 N N . PHE A 1 90 ? -16.693 -1.285 34.478 1.00 87.94 90 PHE A N 1
ATOM 704 C CA . PHE A 1 90 ? -16.110 -2.280 35.374 1.00 87.94 90 PHE A CA 1
ATOM 705 C C . PHE A 1 90 ? -16.190 -1.851 36.843 1.00 87.94 90 PHE A C 1
ATOM 707 O O . PHE A 1 90 ? -16.524 -2.665 37.699 1.00 87.94 90 PHE A O 1
ATOM 714 N N . GLN A 1 91 ? -15.945 -0.576 37.152 1.00 82.31 91 GLN A N 1
ATOM 715 C CA . GLN A 1 91 ? -16.069 -0.049 38.511 1.00 82.31 91 GLN A CA 1
ATOM 716 C C . GLN A 1 91 ? -17.520 -0.044 39.011 1.00 82.31 91 GLN A C 1
ATOM 718 O O . GLN A 1 91 ? -17.756 -0.317 40.185 1.00 82.31 91 GLN A O 1
ATOM 723 N N . VAL A 1 92 ? -18.494 0.226 38.138 1.00 80.50 92 VAL A N 1
ATOM 724 C CA . VAL A 1 92 ? -19.928 0.160 38.462 1.00 80.50 92 VAL A CA 1
ATOM 725 C C . VAL A 1 92 ? -20.367 -1.285 38.694 1.00 80.50 92 VAL A C 1
ATOM 727 O O . VAL A 1 92 ? -21.049 -1.566 39.676 1.00 80.50 92 VAL A O 1
ATOM 730 N N . LEU A 1 93 ? -19.940 -2.221 37.845 1.00 76.50 93 LEU A N 1
ATOM 731 C CA . LEU A 1 93 ? -20.224 -3.648 38.015 1.00 76.50 93 LEU A CA 1
ATOM 732 C C . LEU A 1 93 ? -19.550 -4.215 39.271 1.00 76.50 93 LEU A C 1
ATOM 734 O O . LEU A 1 93 ? -20.177 -4.960 40.021 1.00 76.50 93 LEU A O 1
ATOM 738 N N . ALA A 1 94 ? -18.308 -3.808 39.545 1.00 76.38 94 ALA A N 1
ATOM 739 C CA . ALA A 1 94 ? -17.608 -4.157 40.773 1.00 76.38 94 ALA A CA 1
ATOM 740 C C . ALA A 1 94 ? -18.295 -3.541 41.999 1.00 76.38 94 ALA A C 1
ATOM 742 O O . ALA A 1 94 ? -18.509 -4.247 42.972 1.00 76.38 94 ALA A O 1
ATOM 743 N N . GLY A 1 95 ? -18.695 -2.266 41.953 1.00 60.56 95 GLY A N 1
ATOM 744 C CA . GLY A 1 95 ? -19.323 -1.544 43.066 1.00 60.56 95 GLY A CA 1
ATOM 745 C C . GLY A 1 95 ? -20.750 -1.995 43.389 1.00 60.56 95 GLY A C 1
ATOM 746 O O . GLY A 1 95 ? -21.111 -2.094 44.561 1.00 60.56 95 GLY A O 1
ATOM 747 N N . ASN A 1 96 ? -21.542 -2.353 42.376 1.00 58.72 96 ASN A N 1
ATOM 748 C CA . ASN A 1 96 ? -22.903 -2.864 42.558 1.00 58.72 96 ASN A CA 1
ATOM 749 C C . ASN A 1 96 ? -22.929 -4.310 43.089 1.00 58.72 96 ASN A C 1
ATOM 751 O O . ASN A 1 96 ? -23.930 -4.726 43.669 1.00 58.72 96 ASN A O 1
ATOM 755 N N . GLY A 1 97 ? -21.834 -5.067 42.948 1.00 50.50 97 GLY A N 1
ATOM 756 C CA . GLY A 1 97 ? -21.714 -6.436 43.462 1.00 50.50 97 GLY A CA 1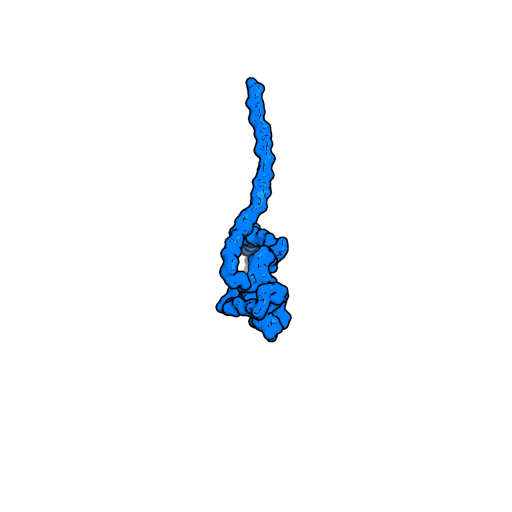
ATOM 757 C C . GLY A 1 97 ? -21.350 -6.551 44.950 1.00 50.50 97 GLY A C 1
ATOM 758 O O . GLY A 1 97 ? -21.588 -7.598 45.544 1.00 50.50 97 GLY A O 1
ATOM 759 N N . ILE A 1 98 ? -20.802 -5.501 45.581 1.00 54.41 98 ILE A N 1
ATOM 760 C CA . ILE A 1 98 ? -20.327 -5.565 46.987 1.00 54.41 98 ILE A CA 1
ATOM 761 C C . ILE A 1 98 ? -21.350 -4.996 47.979 1.00 54.41 98 ILE A C 1
ATOM 763 O O . ILE A 1 98 ? -21.362 -5.389 49.145 1.00 54.41 98 ILE A O 1
ATOM 767 N N . ALA A 1 99 ? -22.235 -4.097 47.537 1.00 49.16 99 ALA A N 1
ATOM 768 C CA . ALA A 1 99 ? -23.246 -3.499 48.411 1.00 49.16 99 ALA A CA 1
ATOM 769 C C . ALA A 1 99 ? -24.352 -4.492 48.824 1.00 49.16 99 ALA A C 1
ATOM 771 O O . ALA A 1 99 ? -24.905 -4.366 49.912 1.00 49.16 99 ALA A O 1
ATOM 772 N N . GLY A 1 100 ? -24.643 -5.502 47.995 1.00 45.09 100 GLY A N 1
ATOM 773 C CA . GLY A 1 100 ? -25.717 -6.470 48.251 1.00 45.09 100 GLY A CA 1
ATOM 774 C C . GLY A 1 100 ? -25.362 -7.628 49.192 1.00 45.09 100 GLY A C 1
ATOM 775 O O . GLY A 1 100 ? -26.271 -8.242 49.738 1.00 45.09 100 GLY A O 1
ATOM 776 N N . LEU A 1 101 ? -24.073 -7.929 49.408 1.00 49.09 101 LEU A N 1
ATOM 777 C CA . LEU A 1 101 ? -23.660 -9.112 50.182 1.00 49.09 101 LEU A CA 1
ATOM 778 C C . LEU A 1 101 ? -23.338 -8.806 51.654 1.00 49.09 101 LEU A C 1
ATOM 780 O O . LEU A 1 101 ? -23.386 -9.698 52.488 1.00 49.09 101 LEU A O 1
ATOM 784 N N . ARG A 1 102 ? -23.057 -7.545 52.010 1.00 50.94 102 ARG A N 1
ATOM 785 C CA . ARG A 1 102 ? -22.744 -7.173 53.405 1.00 50.94 102 ARG A CA 1
ATOM 786 C C . ARG A 1 102 ? -23.970 -6.972 54.300 1.00 50.94 102 ARG A C 1
ATOM 788 O O . ARG A 1 102 ? -23.836 -7.006 55.513 1.00 50.94 102 ARG A O 1
ATOM 795 N N . GLN A 1 103 ? -25.162 -6.767 53.736 1.00 49.97 103 GLN A N 1
ATOM 796 C CA . GLN A 1 103 ? -26.367 -6.473 54.528 1.00 49.97 103 GLN A CA 1
ATOM 797 C C . GLN A 1 103 ? -27.085 -7.714 55.070 1.00 49.97 103 GLN A C 1
ATOM 799 O O . GLN A 1 103 ? -27.851 -7.600 56.029 1.00 49.97 103 GLN A O 1
ATOM 804 N N . THR A 1 104 ? -26.855 -8.891 54.486 1.00 52.38 104 THR A N 1
ATOM 805 C CA . THR A 1 104 ? -27.518 -10.126 54.924 1.00 52.38 104 THR A CA 1
ATOM 806 C C . THR A 1 104 ? -26.816 -10.798 56.098 1.00 52.38 104 THR A C 1
ATOM 808 O O . THR A 1 104 ? -27.490 -11.473 56.869 1.00 52.38 104 THR A O 1
ATOM 811 N N . ASP A 1 105 ? -25.515 -10.567 56.298 1.00 55.53 105 ASP A N 1
ATOM 812 C CA . ASP A 1 105 ? -24.762 -11.213 57.382 1.00 55.53 105 ASP A CA 1
ATOM 813 C C . ASP A 1 105 ? -24.962 -10.509 58.738 1.00 55.53 105 ASP A C 1
ATOM 815 O O . ASP A 1 105 ? -25.186 -11.175 59.752 1.00 55.53 105 ASP A O 1
ATOM 819 N N . ASP A 1 106 ? -25.031 -9.172 58.762 1.00 56.03 106 ASP A N 1
ATOM 820 C CA . ASP A 1 106 ? -25.233 -8.418 60.011 1.00 56.03 106 ASP A CA 1
ATOM 821 C C . ASP A 1 106 ? -26.665 -8.565 60.574 1.00 56.03 106 ASP A C 1
ATOM 823 O O . ASP A 1 106 ? -26.856 -8.650 61.791 1.00 56.03 106 ASP A O 1
ATOM 827 N N . GLN A 1 107 ? -27.695 -8.672 59.718 1.00 57.28 107 GLN A N 1
ATOM 828 C CA . GLN A 1 107 ? -29.076 -8.913 60.175 1.00 57.28 107 GLN A CA 1
ATOM 829 C C . GLN A 1 107 ? -29.310 -10.342 60.682 1.00 57.28 107 GLN A C 1
ATOM 831 O O . GLN A 1 107 ? -30.140 -10.546 61.574 1.00 57.28 107 GLN A O 1
ATOM 836 N N . VAL A 1 108 ? -28.599 -11.333 60.137 1.00 61.22 108 VAL A N 1
ATOM 837 C CA . VAL A 1 108 ? -28.678 -12.721 60.614 1.00 61.22 108 VAL A CA 1
ATOM 838 C C . VAL A 1 108 ? -27.975 -12.853 61.965 1.00 61.22 108 VAL A C 1
ATOM 840 O O . VAL A 1 108 ? -28.545 -13.453 62.875 1.00 61.22 108 VAL A O 1
ATOM 843 N N . ALA A 1 109 ? -26.815 -12.217 62.151 1.00 59.81 109 ALA A N 1
ATOM 844 C CA . ALA A 1 109 ? -26.098 -12.220 63.426 1.00 59.81 109 ALA A CA 1
ATOM 845 C C . ALA A 1 109 ? -26.928 -11.606 64.573 1.00 59.81 109 ALA A C 1
ATOM 847 O O . ALA A 1 109 ? -27.048 -12.207 65.643 1.00 59.81 109 ALA A O 1
ATOM 848 N N . LEU A 1 110 ? -27.583 -10.463 64.335 1.00 59.16 110 LEU A N 1
ATOM 849 C CA . LEU A 1 110 ? -28.458 -9.817 65.325 1.00 59.16 110 LEU A CA 1
ATOM 850 C C . LEU A 1 110 ? -29.730 -10.633 65.622 1.00 59.16 110 LEU A C 1
ATOM 852 O O . LEU A 1 110 ? -30.157 -10.693 66.774 1.00 59.16 110 LEU A O 1
ATOM 856 N N . LYS A 1 111 ? -30.318 -11.315 64.627 1.00 63.69 111 LYS A N 1
ATOM 857 C CA . LYS A 1 111 ? -31.466 -12.216 64.850 1.00 63.69 111 LYS A CA 1
ATOM 858 C C . LYS A 1 111 ? -31.092 -13.474 65.632 1.00 63.69 111 LYS A C 1
ATOM 860 O O . LYS A 1 111 ? -31.866 -13.882 66.490 1.00 63.69 111 LYS A O 1
ATOM 865 N N . VAL A 1 112 ? -29.930 -14.076 65.376 1.00 62.97 112 VAL A N 1
ATOM 866 C CA . VAL A 1 112 ? -29.476 -15.285 66.090 1.00 62.97 112 VAL A CA 1
ATOM 867 C C . VAL A 1 112 ? -29.184 -14.982 67.562 1.00 62.97 112 VAL A C 1
ATOM 869 O O . VAL A 1 112 ? -29.602 -15.748 68.428 1.00 62.97 1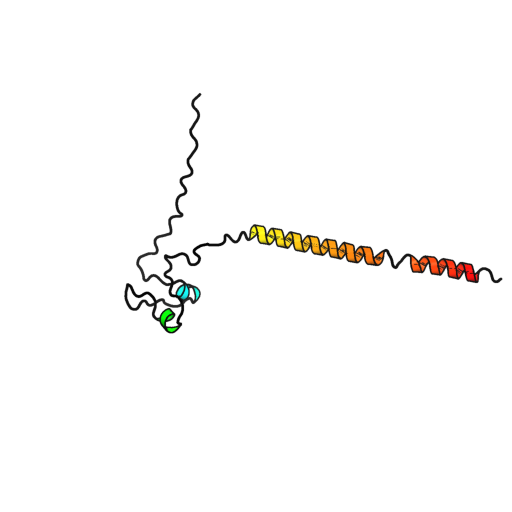12 VAL A O 1
ATOM 872 N N . ILE A 1 113 ? -28.561 -13.838 67.864 1.00 63.75 113 ILE A N 1
ATOM 873 C CA . ILE A 1 113 ? -28.341 -13.396 69.252 1.00 63.75 113 ILE A CA 1
ATOM 874 C C . ILE A 1 113 ? -29.681 -13.171 69.970 1.00 63.75 113 ILE A C 1
ATOM 876 O O . ILE A 1 113 ? -29.846 -13.600 71.109 1.00 63.75 113 ILE A O 1
ATOM 880 N N . ASN A 1 114 ? -30.668 -12.572 69.294 1.00 57.88 114 ASN A N 1
ATOM 881 C CA . ASN A 1 114 ? -31.976 -12.309 69.897 1.00 57.88 114 ASN A CA 1
ATOM 882 C C . ASN A 1 114 ? -32.819 -13.587 70.092 1.00 57.88 114 ASN A C 1
ATOM 884 O O . ASN A 1 114 ? -33.606 -13.663 71.028 1.00 57.88 114 ASN A O 1
ATOM 888 N N . ILE A 1 115 ? -32.640 -14.615 69.253 1.00 61.12 115 ILE A N 1
ATOM 889 C CA . ILE A 1 115 ? -33.312 -15.920 69.408 1.00 61.12 115 ILE A CA 1
ATOM 890 C C . ILE A 1 115 ? -32.722 -16.716 70.585 1.00 61.12 115 ILE A C 1
ATOM 892 O O . ILE A 1 115 ? -33.464 -17.378 71.307 1.00 61.12 115 ILE A O 1
ATOM 896 N N . LEU A 1 116 ? -31.409 -16.627 70.820 1.00 58.72 116 LEU A N 1
ATOM 897 C CA . LEU A 1 116 ? -30.736 -17.328 71.923 1.00 58.72 116 LEU A CA 1
ATOM 898 C C . LEU A 1 116 ? -30.864 -16.611 73.282 1.00 58.72 116 LEU A C 1
ATOM 900 O O . LEU A 1 116 ? -30.589 -17.219 74.311 1.00 58.72 116 LEU A O 1
ATOM 904 N N . GLY A 1 117 ? -31.313 -15.352 73.302 1.00 55.62 117 GLY A N 1
ATOM 905 C CA . GLY A 1 117 ? -31.550 -14.572 74.524 1.00 55.62 117 GLY A CA 1
ATOM 906 C C . GLY A 1 117 ? -32.933 -14.748 75.169 1.00 55.62 117 GLY A C 1
ATOM 907 O O . GLY A 1 117 ? -33.154 -14.214 76.249 1.00 55.62 117 GLY A O 1
ATOM 908 N N . HIS A 1 118 ? -33.861 -15.480 74.542 1.00 53.34 118 HIS A N 1
ATOM 909 C CA . HIS A 1 118 ? -35.235 -15.677 75.043 1.00 53.34 118 HIS A CA 1
ATOM 910 C C . HIS A 1 118 ? -35.473 -17.032 75.742 1.00 53.34 118 HIS A C 1
ATOM 912 O O . HIS A 1 118 ? -36.615 -17.368 76.049 1.00 53.34 118 HIS A O 1
ATOM 918 N N . HIS A 1 119 ? -34.414 -17.808 75.997 1.00 51.16 119 HIS A N 1
ATOM 919 C CA . HIS A 1 119 ? -34.487 -19.125 76.643 1.00 51.16 119 HIS A CA 1
ATOM 920 C C . HIS A 1 119 ? -33.604 -19.250 77.901 1.00 51.16 119 HIS A C 1
ATOM 922 O O . HIS A 1 119 ? -33.005 -20.299 78.134 1.00 51.16 119 HIS A O 1
ATOM 928 N N . VAL A 1 120 ? -33.565 -18.199 78.730 1.00 47.38 120 VAL A N 1
ATOM 929 C CA . VAL A 1 120 ? -33.304 -18.282 80.183 1.00 47.38 120 VAL A CA 1
ATOM 930 C C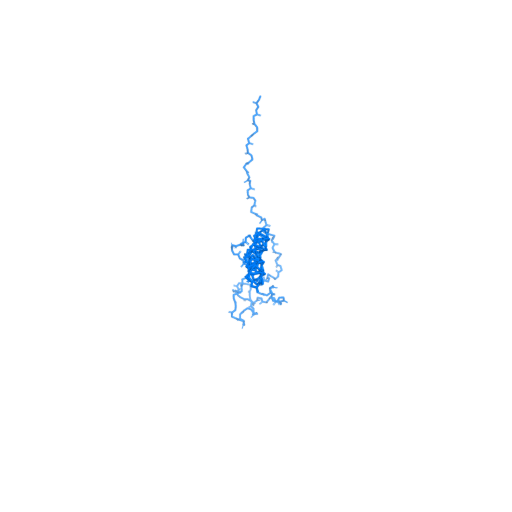 . VAL A 1 120 ? -34.238 -17.318 80.899 1.00 47.38 120 VAL A C 1
ATOM 932 O O . VAL A 1 120 ? -34.282 -16.142 80.477 1.00 47.38 120 VAL A O 1
#

InterPro domains:
  IPR001138 Zn(2)Cys(6) fungal-type DNA-binding domain [PF00172] (24-59)
  IPR001138 Zn(2)Cys(6) fungal-type DNA-binding domain [PS00463] (25-56)
  IPR001138 Zn(2)Cys(6) fungal-type DNA-binding domain [PS50048] (25-57)
  IPR036864 Zn(2)-C6 fungal-type DNA-binding domain superfamily [G3DSA:4.10.240.10] (23-111)
  IPR036864 Zn(2)-C6 fungal-type DNA-binding domain superfamily [SSF57701] (16-61)

pLDDT: mean 72.59, std 16.21, range [45.09, 96.62]

Foldseek 3Di:
DDDDDDDPPPPDPPPPPPDPPDPFAFPVCVVVVHDFACPDDPDQGTPVCVVVVHGGHTPVDPPDPDPPPPCVVVVVVVVVVVVVVVVVVVVVVVVVVPVPPVPVPVVVVVVVVVVVVPPD

Secondary structure (DSSP, 8-state):
--PPPP--------------SS-PPBHHHHHHT-----SSTT-SS-HHHHHHT----BTTS-SSSS-----HHHHHHHHHHHHHHHHHHHHHHHHHHHTTTSHHHHHHHHHHHHHHTS--

Organism: Thermothelomyces thermophilus (strain ATCC 42464 / BCRC 31852 / DSM 1799) (NCBI:txid573729)

Radius of gyration: 35.77 Å; chains: 1; bounding box: 51×72×103 Å

Sequence (120 aa):
MAAPAPDLEREMPAKRRRVRKGTRSCWECKRRKIRCMLPAPGDGACIGCHHRGVACVPQDVPEDPFPVKKDKRRLGERLALIEQTLMKDFQVLAGNGIAGLRQTDDQVALKVINILGHHV